Protein AF-A0A5B8TES1-F1 (afdb_monomer)

Solvent-accessible surface area (backbone atoms only — not comparable to full-atom values): 10276 Å² total; per-residue (Å²): 132,83,74,68,72,83,69,89,90,64,50,72,67,54,35,54,48,52,38,52,47,54,52,51,49,53,50,35,58,75,69,70,51,48,56,60,55,38,13,65,65,46,59,48,49,44,66,59,48,48,37,52,73,69,57,75,52,90,70,50,70,68,57,52,50,36,55,34,46,45,66,80,43,80,94,80,55,63,35,86,87,76,72,40,67,61,68,69,85,73,69,75,55,88,79,67,37,80,86,61,46,93,60,54,69,66,61,49,52,50,34,48,56,53,50,71,77,49,93,82,54,58,85,24,32,69,45,72,42,73,45,102,53,82,54,74,27,12,26,25,30,38,44,48,99,92,42,79,43,84,46,43,71,79,36,46,36,69,47,27,54,46,48,43,59,48,49,33,64,75,67,54,37,89

Structure (mmCIF, N/CA/C/O backbone):
data_AF-A0A5B8TES1-F1
#
_entry.id   AF-A0A5B8TES1-F1
#
loop_
_atom_site.group_PDB
_atom_site.id
_atom_site.type_symbol
_atom_site.label_atom_id
_atom_site.label_alt_id
_atom_site.label_comp_id
_atom_site.label_asym_id
_atom_site.label_entity_id
_atom_site.label_seq_id
_atom_site.pdbx_PDB_ins_code
_atom_site.Cartn_x
_atom_site.Cartn_y
_atom_site.Cartn_z
_atom_site.occupancy
_atom_site.B_iso_or_equiv
_atom_site.auth_seq_id
_atom_site.auth_comp_id
_atom_site.auth_asym_id
_atom_site.auth_atom_id
_atom_site.pdbx_PDB_model_num
ATOM 1 N N . MET A 1 1 ? -23.674 5.491 15.153 1.00 42.81 1 MET A N 1
ATOM 2 C CA . MET A 1 1 ? -22.311 5.865 14.714 1.00 42.81 1 MET A CA 1
ATOM 3 C C . MET A 1 1 ? -21.792 6.904 15.692 1.00 42.81 1 MET A C 1
ATOM 5 O O . MET A 1 1 ? -22.602 7.686 16.164 1.00 42.81 1 MET A O 1
ATOM 9 N N . ALA A 1 2 ? -20.517 6.860 16.082 1.00 44.44 2 ALA A N 1
ATOM 10 C CA . ALA A 1 2 ? -19.941 7.958 16.858 1.00 44.44 2 ALA A CA 1
ATOM 11 C C . ALA A 1 2 ? -19.492 9.001 15.836 1.00 44.44 2 ALA A C 1
ATOM 13 O O . ALA A 1 2 ? -18.510 8.759 15.140 1.00 44.44 2 ALA A O 1
ATOM 14 N N . GLU A 1 3 ? -20.265 10.071 15.674 1.00 49.75 3 GLU A N 1
ATOM 15 C CA . GLU A 1 3 ? -19.830 11.202 14.862 1.00 49.75 3 GLU A CA 1
ATOM 16 C C . GLU A 1 3 ? -18.577 11.790 15.508 1.00 49.75 3 GLU A C 1
ATOM 18 O O . GLU A 1 3 ? -18.571 12.100 16.700 1.00 49.75 3 GLU A O 1
ATOM 23 N N . VAL A 1 4 ? -17.508 11.947 14.728 1.00 57.34 4 VAL A N 1
ATOM 24 C CA . VAL A 1 4 ? -16.374 12.794 15.115 1.00 57.34 4 VAL A CA 1
ATOM 25 C C . VAL A 1 4 ? -16.773 14.240 14.799 1.00 57.34 4 VAL A C 1
ATOM 27 O O . VAL A 1 4 ? -16.151 14.899 13.974 1.00 57.34 4 VAL A O 1
ATOM 30 N N . SER A 1 5 ? -17.885 14.706 15.374 1.00 51.19 5 SER A N 1
ATOM 31 C CA . SER A 1 5 ? -18.368 16.079 15.232 1.00 51.19 5 SER A CA 1
ATOM 32 C C . SER A 1 5 ? -18.036 16.857 16.508 1.00 51.19 5 SER A C 1
ATOM 34 O O . SER A 1 5 ? -18.269 16.382 17.619 1.00 51.19 5 SER A O 1
ATOM 36 N N . GLY A 1 6 ? -17.429 18.040 16.357 1.00 56.97 6 GLY A N 1
ATOM 37 C CA . GLY A 1 6 ? -17.226 18.974 17.474 1.00 56.97 6 GLY A 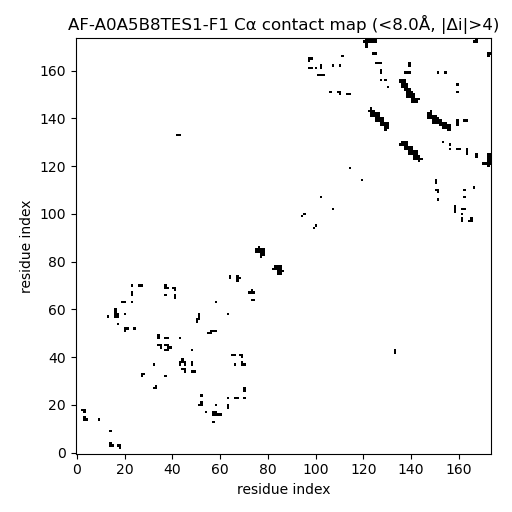CA 1
ATOM 38 C C . GLY A 1 6 ? -15.792 19.198 17.969 1.00 56.97 6 GLY A C 1
ATOM 39 O O . GLY A 1 6 ? -15.631 19.780 19.038 1.00 56.97 6 GLY A O 1
ATOM 40 N N . ILE A 1 7 ? -14.746 18.800 17.231 1.00 66.19 7 ILE A N 1
ATOM 41 C CA . ILE A 1 7 ? -13.384 19.297 17.514 1.00 66.19 7 ILE A CA 1
ATOM 42 C C . ILE A 1 7 ? -13.209 20.636 16.785 1.00 66.19 7 ILE A C 1
ATOM 44 O O . ILE A 1 7 ? -13.156 20.675 15.555 1.00 66.19 7 ILE A O 1
ATOM 48 N N . GLU A 1 8 ? -13.131 21.736 17.538 1.00 67.88 8 GLU A N 1
ATOM 49 C CA . GLU A 1 8 ? -12.959 23.080 16.972 1.00 67.88 8 GLU A CA 1
ATOM 50 C C . GLU A 1 8 ? -11.716 23.176 16.068 1.00 67.88 8 GLU A C 1
ATOM 52 O O . GLU A 1 8 ? -10.631 22.703 16.404 1.00 67.88 8 GLU A O 1
ATOM 57 N N . GLY A 1 9 ? -11.875 23.821 14.907 1.00 75.12 9 GLY A N 1
ATOM 58 C CA . GLY A 1 9 ? -10.776 24.125 13.984 1.00 75.12 9 GLY A CA 1
ATOM 59 C C . GLY A 1 9 ? -10.409 23.022 12.984 1.00 75.12 9 GLY A C 1
ATOM 60 O O . GLY A 1 9 ? -9.511 23.236 12.166 1.00 75.12 9 GLY A O 1
ATOM 61 N N . LEU A 1 10 ? -11.089 21.870 12.989 1.00 81.38 10 LEU A N 1
ATOM 62 C CA . LEU A 1 10 ? -10.885 20.854 11.956 1.00 81.38 10 LEU A CA 1
ATOM 63 C C . LEU A 1 10 ? -11.612 21.201 10.654 1.00 81.38 10 LEU A C 1
ATOM 65 O O . LEU A 1 10 ? -12.753 21.652 10.628 1.00 81.38 10 LEU A O 1
ATOM 69 N N . SER A 1 11 ? -10.948 20.933 9.533 1.00 88.12 11 SER A N 1
ATOM 70 C CA . SER A 1 11 ? -11.616 20.877 8.236 1.00 88.12 11 SER A CA 1
ATOM 71 C C . SER A 1 11 ? -12.446 19.599 8.121 1.00 88.12 11 SER A C 1
ATOM 73 O O . SER A 1 11 ? -12.044 18.537 8.598 1.00 88.12 11 SER A O 1
ATOM 75 N N . ARG A 1 12 ? -13.530 19.655 7.345 1.00 85.50 12 ARG A N 1
ATOM 76 C CA . ARG A 1 12 ? -14.372 18.487 7.032 1.00 85.50 12 ARG A CA 1
ATOM 77 C C . ARG A 1 12 ? -13.584 17.286 6.492 1.00 85.50 12 ARG A C 1
ATOM 79 O O . ARG A 1 12 ? -13.921 16.135 6.738 1.00 85.50 12 ARG A O 1
ATOM 86 N N . ARG A 1 13 ? -12.491 17.536 5.759 1.00 87.19 13 ARG A N 1
ATOM 87 C CA . ARG A 1 13 ? -11.581 16.473 5.302 1.00 87.19 13 ARG A CA 1
ATOM 88 C C . ARG A 1 13 ? -10.904 15.769 6.479 1.00 87.19 13 ARG A C 1
ATOM 90 O O . ARG A 1 13 ? -10.769 14.552 6.444 1.00 87.19 13 ARG A O 1
ATOM 97 N N . GLN A 1 14 ? -10.427 16.522 7.468 1.00 89.44 14 GLN A N 1
ATOM 98 C CA . GLN A 1 14 ? -9.776 15.958 8.650 1.00 89.44 14 GLN A CA 1
ATOM 99 C C . GLN A 1 14 ? -10.776 15.160 9.485 1.00 89.44 14 GLN A C 1
ATOM 101 O O . GLN A 1 14 ? -10.461 14.031 9.843 1.00 89.44 14 GLN A O 1
ATOM 106 N N . GLU A 1 15 ? -11.984 15.686 9.699 1.00 88.88 15 GLU A N 1
ATOM 107 C CA . GLU A 1 15 ? -13.075 14.970 10.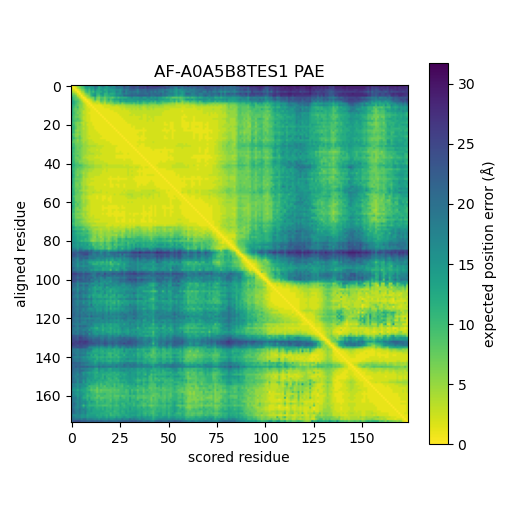378 1.00 88.88 15 GLU A CA 1
ATOM 108 C C . GLU A 1 15 ? -13.358 13.618 9.708 1.00 88.88 15 GLU A C 1
ATOM 110 O O . GLU A 1 15 ? -13.294 12.585 10.368 1.00 88.88 15 GLU A O 1
ATOM 115 N N . ASN A 1 16 ? -13.530 13.596 8.380 1.00 88.62 16 ASN A N 1
ATOM 116 C CA . ASN A 1 16 ? -13.765 12.358 7.628 1.00 88.62 16 ASN A CA 1
ATOM 117 C C . ASN A 1 16 ? -12.619 11.337 7.775 1.00 88.62 16 ASN A C 1
ATOM 119 O O . ASN A 1 16 ? -12.853 10.131 7.842 1.00 88.62 16 ASN A O 1
ATOM 123 N N . ILE A 1 17 ? -11.364 11.801 7.793 1.00 92.44 17 ILE A N 1
ATOM 124 C CA . ILE A 1 17 ? -10.186 10.936 7.969 1.00 92.44 17 ILE A CA 1
ATOM 125 C C . ILE A 1 17 ? -10.154 10.337 9.379 1.00 92.44 17 ILE A C 1
ATOM 127 O O . ILE A 1 17 ? -9.855 9.151 9.526 1.00 92.44 17 ILE A O 1
ATOM 131 N N . LEU A 1 18 ? -10.469 11.136 10.400 1.00 92.12 18 LEU A N 1
ATOM 132 C CA . LEU A 1 18 ? -10.534 10.683 11.789 1.00 92.12 18 LEU A CA 1
ATOM 133 C C . LEU A 1 18 ? -11.694 9.710 12.009 1.00 92.12 18 LEU A C 1
ATOM 135 O O . LEU A 1 18 ? -11.514 8.684 12.662 1.00 92.12 18 LEU A O 1
ATOM 139 N N . GLU A 1 19 ? -12.859 9.986 11.422 1.00 91.31 19 GLU A N 1
ATOM 140 C CA . GLU A 1 19 ? -14.010 9.089 11.486 1.00 91.31 19 GLU A CA 1
ATOM 141 C C . GLU A 1 19 ? -13.690 7.738 10.835 1.00 91.31 19 GLU A C 1
ATOM 143 O O . GLU A 1 19 ? -13.901 6.692 11.451 1.00 91.31 19 GLU A O 1
ATOM 148 N N . LEU A 1 20 ? -13.100 7.742 9.634 1.00 93.06 20 LEU A N 1
ATOM 149 C CA . LEU A 1 20 ? -12.668 6.515 8.965 1.00 93.06 20 LEU A CA 1
ATOM 150 C C . LEU A 1 20 ? -11.639 5.743 9.804 1.00 93.06 20 LEU A C 1
ATOM 152 O O . LEU A 1 20 ? -11.743 4.522 9.927 1.00 93.06 20 LEU A O 1
ATOM 156 N N . ALA A 1 21 ? -10.667 6.432 10.412 1.00 94.94 21 ALA A N 1
ATOM 157 C CA . ALA A 1 21 ? -9.706 5.799 11.311 1.00 94.94 21 ALA A CA 1
ATOM 158 C C . ALA A 1 21 ? -10.419 5.108 12.485 1.00 94.94 21 ALA A C 1
ATOM 160 O O . ALA A 1 21 ? -10.211 3.914 12.705 1.00 94.94 21 ALA A O 1
ATOM 161 N N . ALA A 1 22 ? -11.318 5.816 13.175 1.00 94.56 22 ALA A N 1
ATOM 162 C CA . ALA A 1 22 ? -12.080 5.288 14.305 1.00 94.56 22 ALA A CA 1
ATOM 163 C C . ALA A 1 22 ? -12.958 4.082 13.921 1.00 94.56 22 ALA A C 1
ATOM 165 O O . ALA A 1 22 ? -13.047 3.112 14.678 1.00 94.56 22 ALA A O 1
ATOM 166 N N . GLN A 1 23 ? -13.583 4.108 12.739 1.00 94.56 23 GLN A N 1
ATOM 167 C CA . GLN A 1 23 ? -14.357 2.979 12.218 1.00 94.56 23 GLN A CA 1
ATOM 168 C C . GLN A 1 23 ? -13.477 1.741 11.992 1.00 94.56 23 GLN A C 1
ATOM 170 O O . GLN A 1 23 ? -13.860 0.638 12.385 1.00 94.56 23 GLN A O 1
ATOM 175 N N . LEU A 1 24 ? -12.280 1.914 11.420 1.00 96.19 24 LEU A N 1
ATOM 176 C CA . LEU A 1 24 ? -11.331 0.816 11.214 1.00 96.19 24 LEU A CA 1
ATOM 177 C C . LEU A 1 24 ? -10.824 0.233 12.541 1.00 96.19 24 LEU A C 1
ATOM 179 O O . LEU A 1 24 ? -10.722 -0.989 12.651 1.00 96.19 24 LEU A O 1
ATOM 183 N N . VAL A 1 25 ? -10.567 1.070 13.558 1.00 96.44 25 VAL A N 1
ATOM 184 C CA . VAL A 1 25 ? -10.191 0.596 14.906 1.00 96.44 25 VAL A CA 1
ATOM 185 C C . VAL A 1 25 ? -11.292 -0.285 15.489 1.00 96.44 25 VAL A C 1
ATOM 187 O O . VAL A 1 25 ? -11.036 -1.433 15.852 1.00 96.44 25 VAL A O 1
ATOM 190 N N . LYS A 1 26 ? -12.534 0.216 15.504 1.00 96.19 26 LYS A N 1
ATOM 191 C CA . LYS A 1 26 ? -13.683 -0.533 16.031 1.00 96.19 26 LYS A CA 1
ATOM 192 C C . LYS A 1 26 ? -13.880 -1.857 15.307 1.00 96.19 26 LYS A C 1
ATOM 194 O O . LYS A 1 26 ? -14.130 -2.872 15.951 1.00 96.19 26 LYS A O 1
ATOM 199 N N . LEU A 1 27 ? -13.749 -1.871 13.982 1.00 96.44 27 LEU A N 1
ATOM 200 C CA . LEU A 1 27 ? -13.895 -3.102 13.215 1.00 96.44 27 LEU A CA 1
ATOM 201 C C . LEU A 1 27 ? -12.77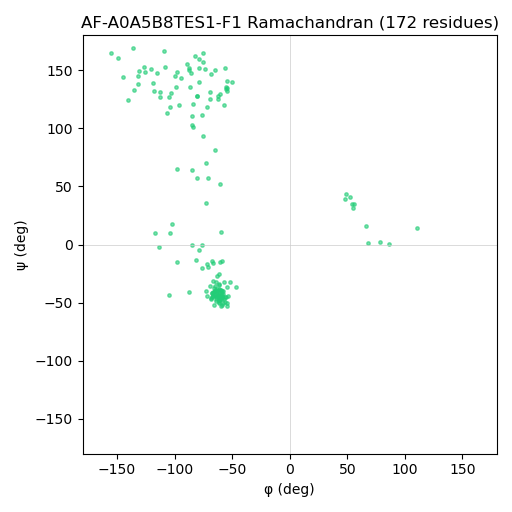3 -4.103 13.512 1.00 96.44 27 LEU A C 1
ATOM 203 O O . LEU A 1 27 ? -13.048 -5.296 13.632 1.00 96.44 27 LEU A O 1
ATOM 207 N N . ARG A 1 28 ? -11.522 -3.644 13.651 1.00 97.12 28 ARG A N 1
ATOM 208 C CA . ARG A 1 28 ? -10.408 -4.516 14.052 1.00 97.12 28 ARG A CA 1
ATOM 209 C C . ARG A 1 28 ? -10.716 -5.206 15.380 1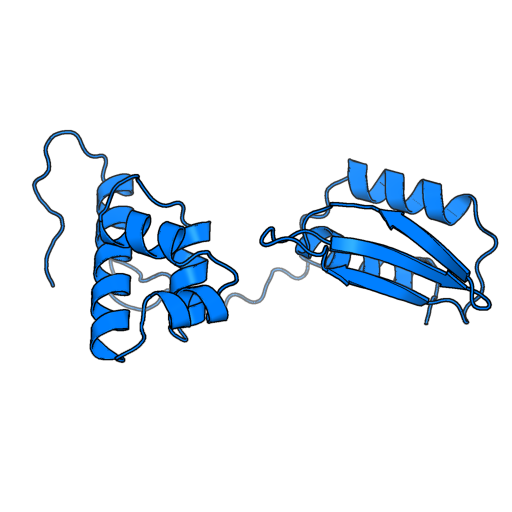.00 97.12 28 ARG A C 1
ATOM 211 O O . ARG A 1 28 ? -10.573 -6.423 15.478 1.00 97.12 28 ARG A O 1
ATOM 218 N N . GLU A 1 29 ? -11.144 -4.433 16.376 1.00 96.88 29 GLU A N 1
ATOM 219 C CA . GLU A 1 29 ? -11.490 -4.938 17.708 1.00 96.88 29 GLU A CA 1
ATOM 220 C C . GLU A 1 29 ? -12.651 -5.933 17.655 1.00 96.88 29 GLU A C 1
ATOM 222 O O . GLU A 1 29 ? -12.554 -7.014 18.229 1.00 96.88 29 GLU A O 1
ATOM 227 N N . GLN A 1 30 ? -13.704 -5.628 16.892 1.00 97.12 30 GLN A N 1
ATOM 228 C CA . GLN A 1 30 ? -14.838 -6.534 16.678 1.00 97.12 30 GLN A CA 1
ATOM 229 C C . GLN A 1 30 ? -14.433 -7.852 16.008 1.00 97.12 30 GLN A C 1
ATOM 231 O O . GLN A 1 30 ? -15.003 -8.896 16.314 1.00 97.12 30 GLN A O 1
ATOM 236 N N . LYS A 1 31 ? -13.443 -7.819 15.109 1.00 96.75 31 LYS A N 1
ATOM 237 C CA . LYS A 1 31 ? -12.884 -9.015 14.464 1.00 96.75 31 LYS A CA 1
ATOM 238 C C . LYS A 1 31 ? -11.897 -9.786 15.351 1.00 96.75 31 LYS A C 1
ATOM 240 O O . LYS A 1 31 ? -11.414 -10.829 14.923 1.00 96.75 31 LYS A O 1
ATOM 245 N N . GLY A 1 32 ? -11.563 -9.287 16.545 1.00 97.00 32 GLY A N 1
ATOM 246 C CA . GLY A 1 32 ? -10.583 -9.912 17.440 1.00 97.00 32 GLY A CA 1
ATOM 247 C C . GLY A 1 32 ? -9.145 -9.907 16.904 1.00 97.00 32 GLY A C 1
ATOM 248 O O . GLY A 1 32 ? -8.306 -10.650 17.403 1.00 97.00 32 GLY A O 1
ATOM 249 N N . ILE A 1 33 ? -8.847 -9.084 15.895 1.00 97.19 33 ILE A N 1
ATOM 250 C CA . ILE A 1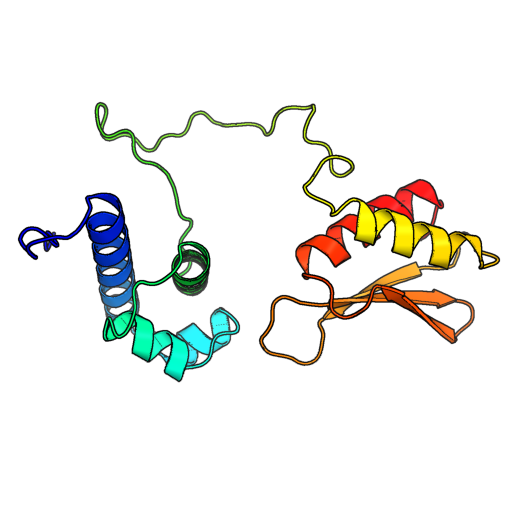 33 ? -7.525 -9.012 15.258 1.00 97.19 33 ILE A CA 1
ATOM 251 C C . ILE A 1 33 ? -6.607 -8.144 16.126 1.00 97.19 33 ILE A C 1
ATOM 253 O O . ILE A 1 33 ? -6.959 -7.007 16.445 1.00 97.19 33 ILE A O 1
ATOM 257 N N . SER A 1 34 ? -5.418 -8.625 16.502 1.00 97.62 34 SER A N 1
ATOM 258 C CA . SER A 1 34 ? -4.468 -7.805 17.275 1.00 97.62 34 SER A CA 1
ATOM 259 C C . SER A 1 34 ? -3.776 -6.743 16.408 1.00 97.62 34 SER A C 1
ATOM 261 O O . SER A 1 34 ? -3.780 -6.815 15.176 1.00 97.62 34 SER A O 1
ATOM 263 N N . ARG A 1 35 ? -3.134 -5.746 17.034 1.00 97.06 35 ARG A N 1
ATOM 264 C CA . ARG A 1 35 ? -2.336 -4.744 16.300 1.00 97.06 35 ARG A CA 1
ATOM 265 C C . ARG A 1 35 ? -1.172 -5.392 15.559 1.00 97.06 35 ARG A C 1
ATOM 267 O O . ARG A 1 35 ? -0.864 -5.002 14.438 1.00 97.06 35 ARG A O 1
ATOM 274 N N . GLU A 1 36 ? -0.549 -6.393 16.170 1.00 96.44 36 GLU A N 1
ATOM 275 C CA . GLU A 1 36 ? 0.548 -7.176 15.602 1.00 96.44 36 GLU A CA 1
ATOM 276 C C . GLU A 1 36 ? 0.080 -7.993 14.402 1.00 96.44 36 GLU A C 1
ATOM 278 O O . GLU A 1 36 ? 0.789 -8.078 13.401 1.00 96.44 36 GLU A O 1
ATOM 283 N N . GLU A 1 37 ? -1.111 -8.584 14.484 1.00 96.56 37 GLU A N 1
ATOM 284 C CA . GLU A 1 37 ? -1.682 -9.338 13.376 1.00 96.56 37 GLU A CA 1
ATOM 285 C C . GLU A 1 37 ? -2.048 -8.420 12.205 1.00 96.56 37 GLU A C 1
ATOM 287 O O . GLU A 1 37 ? -1.670 -8.709 11.068 1.00 96.56 37 GLU A O 1
ATOM 292 N N . LEU A 1 38 ? -2.701 -7.282 12.473 1.00 95.69 38 LEU A N 1
ATOM 293 C CA . LEU A 1 38 ? -2.998 -6.291 11.438 1.00 95.69 38 LEU A CA 1
ATOM 294 C C . LEU A 1 38 ? -1.707 -5.786 10.780 1.00 95.69 38 LEU A C 1
ATOM 296 O O . LEU A 1 38 ? -1.595 -5.789 9.558 1.00 95.69 38 LEU A O 1
ATOM 300 N N . ALA A 1 39 ? -0.703 -5.435 11.586 1.00 94.00 39 ALA A N 1
ATOM 301 C CA . ALA A 1 39 ? 0.605 -4.993 11.119 1.00 94.00 39 ALA A CA 1
ATOM 302 C C . ALA A 1 39 ? 1.271 -6.018 10.182 1.00 94.00 39 ALA A C 1
ATOM 304 O O . ALA A 1 39 ? 1.755 -5.649 9.109 1.00 94.00 39 ALA A O 1
ATOM 305 N N . LYS A 1 40 ? 1.235 -7.310 10.543 1.00 90.94 40 LYS A N 1
ATOM 306 C CA . LYS A 1 40 ? 1.746 -8.404 9.701 1.00 90.94 40 LYS A CA 1
ATOM 307 C C . LYS A 1 40 ? 0.987 -8.520 8.380 1.00 90.94 40 LYS A C 1
ATOM 309 O O . LYS A 1 40 ? 1.623 -8.649 7.339 1.00 90.94 40 LYS A O 1
ATOM 314 N N . LYS A 1 41 ? -0.349 -8.439 8.407 1.00 91.31 41 LYS A N 1
ATOM 315 C CA . LYS A 1 41 ? -1.197 -8.516 7.202 1.00 91.31 41 LYS A CA 1
ATOM 316 C C . LYS A 1 41 ? -0.943 -7.369 6.219 1.00 91.31 41 LYS A C 1
ATOM 318 O O . LYS A 1 41 ? -1.156 -7.539 5.024 1.00 91.31 41 LYS A O 1
ATOM 323 N N . THR A 1 42 ? -0.489 -6.211 6.700 1.00 87.44 42 THR A N 1
ATOM 324 C CA . THR A 1 42 ? -0.417 -4.977 5.897 1.00 87.44 42 THR A CA 1
ATOM 325 C C . THR A 1 42 ? 0.997 -4.441 5.691 1.00 87.44 42 THR A C 1
ATOM 327 O O . THR A 1 42 ? 1.155 -3.309 5.222 1.00 87.44 42 THR A O 1
ATOM 330 N N . ASN A 1 43 ? 2.023 -5.212 6.068 1.00 86.19 43 ASN A N 1
ATOM 331 C CA . ASN A 1 43 ? 3.425 -4.782 6.071 1.00 86.19 43 ASN A CA 1
ATOM 332 C C . ASN A 1 43 ? 3.620 -3.417 6.769 1.00 86.19 43 ASN A C 1
ATOM 334 O O . ASN A 1 43 ? 4.279 -2.511 6.261 1.00 86.19 43 ASN A O 1
ATOM 338 N N . MET A 1 44 ? 2.958 -3.236 7.912 1.00 88.88 44 MET A N 1
ATOM 339 C CA . MET A 1 44 ? 3.123 -2.081 8.799 1.00 88.88 44 MET A CA 1
ATOM 340 C C . MET A 1 44 ? 3.836 -2.527 10.077 1.00 88.88 44 MET A C 1
ATOM 342 O O . MET A 1 44 ? 3.936 -3.718 10.360 1.00 88.88 44 MET A O 1
ATOM 346 N N . THR A 1 45 ? 4.321 -1.582 10.882 1.00 92.25 45 THR A N 1
ATOM 347 C CA . THR A 1 45 ? 4.792 -1.910 12.236 1.00 92.25 45 THR A CA 1
ATOM 348 C C . THR A 1 45 ? 3.637 -1.860 13.239 1.00 92.25 45 THR A C 1
ATOM 350 O O . THR A 1 45 ? 2.734 -1.033 13.077 1.00 92.25 45 THR A O 1
ATOM 353 N N . PRO A 1 46 ? 3.672 -2.662 14.323 1.00 92.75 46 PRO A N 1
ATOM 354 C CA . PRO A 1 46 ? 2.700 -2.541 15.412 1.00 92.75 46 PRO A CA 1
ATOM 355 C C . PRO A 1 46 ? 2.645 -1.117 15.986 1.00 92.75 46 PRO A C 1
ATOM 357 O O . PRO A 1 46 ? 1.566 -0.599 16.259 1.00 92.75 46 PRO A O 1
ATOM 360 N N . ALA A 1 47 ? 3.797 -0.439 16.067 1.00 93.75 47 ALA A N 1
ATOM 361 C CA . ALA A 1 47 ? 3.882 0.961 16.472 1.00 93.75 47 ALA A CA 1
ATOM 362 C C . ALA A 1 47 ? 3.151 1.899 15.497 1.00 93.75 47 ALA A C 1
ATOM 364 O O . ALA A 1 47 ? 2.455 2.807 15.929 1.00 93.75 47 ALA A O 1
ATOM 365 N N . MET A 1 48 ? 3.264 1.703 14.178 1.00 93.69 48 MET A N 1
ATOM 366 C CA . MET A 1 48 ? 2.493 2.495 13.210 1.00 93.69 48 MET A CA 1
ATOM 367 C C . MET A 1 48 ? 0.988 2.308 13.386 1.00 93.69 48 MET A C 1
ATOM 369 O O . MET A 1 48 ? 0.270 3.301 13.329 1.00 93.69 48 MET A O 1
ATOM 373 N N . VAL A 1 49 ? 0.525 1.074 13.612 1.00 96.25 49 VAL A N 1
ATOM 374 C CA . VAL A 1 49 ? -0.893 0.795 13.883 1.00 96.25 49 VAL A CA 1
ATOM 375 C C . VAL A 1 49 ? -1.330 1.508 15.163 1.00 96.25 49 VAL A C 1
ATOM 377 O O . VAL A 1 49 ? -2.282 2.279 15.125 1.00 96.25 49 VAL A O 1
ATOM 380 N N . ALA A 1 50 ? -0.587 1.351 16.263 1.00 96.31 50 ALA A N 1
ATOM 381 C CA . ALA A 1 50 ? -0.891 2.005 17.536 1.00 96.31 50 ALA A CA 1
ATOM 382 C C . ALA A 1 50 ? -0.992 3.534 17.410 1.00 96.31 50 ALA A C 1
ATOM 384 O O . ALA A 1 50 ? -1.965 4.115 17.873 1.00 96.31 50 ALA A O 1
ATOM 385 N N . ARG A 1 51 ? -0.052 4.179 16.706 1.00 96.06 51 ARG A N 1
ATOM 386 C CA . ARG A 1 51 ? -0.078 5.636 16.492 1.00 96.06 51 ARG A CA 1
ATOM 387 C C . ARG A 1 51 ? -1.317 6.116 15.736 1.00 96.06 51 ARG A C 1
ATOM 389 O O . ARG A 1 51 ? -1.805 7.207 16.015 1.00 96.06 51 ARG A O 1
ATOM 396 N N . VAL A 1 52 ? -1.817 5.323 14.782 1.00 95.12 52 VAL A N 1
ATOM 397 C CA . VAL A 1 52 ? -3.082 5.628 14.091 1.00 95.12 52 VAL A CA 1
ATOM 398 C C . VAL A 1 52 ? -4.257 5.484 15.051 1.00 95.12 52 VAL A C 1
ATOM 400 O O . VAL A 1 52 ? -5.100 6.370 15.106 1.00 95.12 52 VAL A O 1
ATOM 403 N N . GLU A 1 53 ? -4.308 4.396 15.822 1.00 95.19 53 GLU A N 1
ATOM 404 C CA . GLU A 1 53 ? -5.414 4.136 16.753 1.00 95.19 53 GLU A CA 1
ATOM 405 C C . GLU A 1 53 ? -5.473 5.133 17.915 1.00 95.19 53 GLU A C 1
ATOM 407 O O . GLU A 1 53 ? -6.557 5.471 18.378 1.00 95.19 53 GLU A O 1
ATOM 412 N N . ASN A 1 54 ? -4.316 5.639 18.341 1.00 93.75 54 ASN A N 1
ATOM 413 C CA . ASN A 1 54 ? -4.179 6.658 19.378 1.00 93.75 54 ASN A CA 1
ATOM 414 C C . ASN A 1 54 ? -4.331 8.093 18.843 1.00 93.75 54 ASN A C 1
ATOM 416 O O . ASN A 1 54 ? -4.212 9.037 19.620 1.00 93.75 54 ASN A O 1
ATOM 420 N N . LEU A 1 55 ? -4.551 8.272 17.533 1.00 89.81 55 LEU A N 1
ATOM 421 C CA . LEU A 1 55 ? -4.636 9.579 16.870 1.00 89.81 55 LEU A CA 1
ATOM 422 C C . LEU A 1 55 ? -3.412 10.486 17.120 1.00 89.81 55 LEU A C 1
ATOM 424 O O . LEU A 1 55 ? -3.533 11.708 17.172 1.00 89.81 55 LEU A O 1
ATOM 428 N N . GLU A 1 56 ? -2.212 9.906 17.224 1.00 90.81 56 GLU A N 1
ATOM 429 C CA . GLU A 1 56 ? -0.961 10.658 17.446 1.00 90.81 56 GLU A CA 1
ATOM 430 C C . GLU A 1 56 ? -0.574 11.545 16.247 1.00 90.81 56 GLU A C 1
ATOM 432 O O . GLU A 1 56 ? 0.271 12.432 16.355 1.00 90.81 56 GLU A O 1
ATOM 437 N N . TYR A 1 57 ? -1.176 11.296 15.084 1.00 91.06 57 TYR A N 1
ATOM 438 C CA . TYR A 1 57 ? -1.088 12.125 13.887 1.00 91.06 57 TYR A CA 1
ATOM 439 C C . TYR A 1 57 ? -2.320 11.894 13.005 1.00 91.06 57 TYR A C 1
ATOM 441 O O . TYR A 1 57 ? -3.019 10.893 13.151 1.00 91.06 57 TYR A O 1
ATOM 449 N N . LEU A 1 58 ? -2.560 12.785 12.038 1.00 90.44 58 LEU A N 1
ATOM 450 C CA . LEU A 1 58 ? -3.606 12.584 11.036 1.00 90.44 58 LEU A CA 1
ATOM 451 C C . LEU A 1 58 ? -3.146 11.548 9.987 1.00 90.44 58 LEU A C 1
ATOM 453 O O . LEU A 1 58 ? -2.244 11.851 9.195 1.00 90.44 58 LEU A O 1
ATOM 457 N N . PRO A 1 59 ? -3.736 10.338 9.933 1.00 93.38 59 PRO A N 1
ATOM 458 C CA . PRO A 1 59 ? -3.295 9.300 9.013 1.00 93.38 59 PRO A CA 1
ATOM 459 C C . PRO A 1 59 ? -3.586 9.662 7.554 1.00 93.38 59 PRO A C 1
ATOM 461 O O . PRO A 1 59 ? -4.588 10.290 7.215 1.00 93.38 59 PRO A O 1
ATOM 464 N N . THR A 1 60 ? -2.712 9.220 6.652 1.00 92.31 60 THR A N 1
ATOM 465 C CA . THR A 1 60 ? -2.953 9.370 5.211 1.00 92.31 60 THR A CA 1
ATOM 466 C C . THR A 1 60 ? -3.999 8.364 4.727 1.00 92.31 60 THR A C 1
ATOM 468 O O . THR A 1 60 ? -4.131 7.278 5.296 1.00 92.31 60 THR A O 1
ATOM 471 N N . LEU A 1 61 ? -4.675 8.652 3.606 1.00 90.88 61 LEU A N 1
ATOM 472 C CA . LEU A 1 61 ? -5.542 7.664 2.945 1.00 90.88 61 LEU A CA 1
ATOM 473 C C . LEU A 1 61 ? -4.788 6.379 2.580 1.00 90.88 61 LEU A C 1
ATOM 475 O O . LEU A 1 61 ? -5.367 5.302 2.654 1.00 90.88 61 LEU A O 1
ATOM 479 N N . LYS A 1 62 ? -3.492 6.467 2.249 1.00 89.12 62 LYS A N 1
ATOM 480 C CA . LYS A 1 62 ? -2.644 5.289 2.018 1.00 89.12 62 LYS A CA 1
ATOM 481 C C . LYS A 1 62 ? -2.568 4.414 3.274 1.00 89.12 62 LYS A C 1
ATOM 483 O O . LYS A 1 62 ? -2.758 3.205 3.185 1.00 89.12 62 LYS A O 1
ATOM 488 N N . THR A 1 63 ? -2.321 5.018 4.437 1.00 92.19 63 THR A N 1
ATOM 489 C CA . THR A 1 63 ? -2.270 4.311 5.726 1.00 92.19 63 THR A CA 1
ATOM 490 C C . THR A 1 63 ? -3.613 3.660 6.057 1.00 92.19 63 THR A C 1
ATOM 492 O O . THR A 1 63 ? -3.656 2.476 6.381 1.00 92.19 63 THR A O 1
ATOM 495 N N . LEU A 1 64 ? -4.715 4.402 5.913 1.00 94.88 64 LEU A N 1
ATOM 496 C CA . LEU A 1 64 ? -6.061 3.884 6.179 1.00 94.88 64 LEU A CA 1
ATOM 497 C C . LEU A 1 64 ? -6.462 2.779 5.194 1.00 94.88 64 LEU A C 1
ATOM 499 O O . LEU A 1 64 ? -7.049 1.779 5.596 1.00 94.88 64 LEU A O 1
ATOM 503 N N . SER A 1 65 ? -6.077 2.902 3.922 1.00 93.12 65 SER A N 1
ATOM 504 C CA . SER A 1 65 ? -6.290 1.860 2.915 1.00 93.12 65 SER A CA 1
ATOM 505 C C . SER A 1 65 ? -5.538 0.575 3.253 1.00 93.12 65 SER A C 1
ATOM 507 O O . SER A 1 65 ? -6.085 -0.502 3.040 1.00 93.12 65 SER A O 1
ATOM 509 N N . LYS A 1 66 ? -4.312 0.662 3.789 1.00 92.00 66 LYS A N 1
ATOM 510 C CA . LYS A 1 66 ? -3.576 -0.520 4.262 1.00 92.00 66 LYS A CA 1
ATOM 511 C C . LYS A 1 66 ? -4.334 -1.217 5.389 1.00 92.00 66 LYS A C 1
ATOM 513 O O . LYS A 1 66 ? -4.566 -2.416 5.296 1.00 92.00 66 LYS A O 1
ATOM 518 N N . MET A 1 67 ? -4.777 -0.468 6.401 1.00 95.25 67 MET A N 1
ATOM 519 C CA . MET A 1 67 ? -5.573 -1.025 7.502 1.00 95.25 67 MET A CA 1
ATOM 520 C C . MET A 1 67 ? -6.873 -1.669 7.004 1.00 95.25 67 MET A C 1
ATOM 522 O O . MET A 1 67 ? -7.181 -2.782 7.412 1.00 95.25 67 MET A O 1
ATOM 526 N N . ALA A 1 68 ? -7.596 -1.024 6.082 1.00 95.12 68 ALA A N 1
ATOM 527 C CA . ALA A 1 68 ? -8.799 -1.586 5.470 1.00 95.12 68 ALA A CA 1
ATOM 528 C C . ALA A 1 68 ? -8.519 -2.935 4.781 1.00 95.12 68 ALA A C 1
ATOM 530 O O . ALA A 1 68 ? -9.221 -3.905 5.053 1.00 95.12 68 ALA A O 1
ATOM 531 N N . ILE A 1 69 ? -7.452 -3.030 3.977 1.00 92.31 69 ILE A N 1
ATOM 532 C CA . ILE A 1 69 ? -7.043 -4.283 3.317 1.00 92.31 69 ILE A CA 1
ATOM 533 C C . ILE A 1 69 ? -6.753 -5.385 4.344 1.00 92.31 69 ILE A C 1
ATOM 535 O O . ILE A 1 69 ? -7.225 -6.504 4.183 1.00 92.31 69 ILE A O 1
ATOM 539 N N . GLY A 1 70 ? -6.026 -5.078 5.423 1.00 93.06 70 GLY A N 1
ATOM 540 C CA . GLY A 1 70 ? -5.732 -6.054 6.482 1.00 93.06 70 GLY A CA 1
ATOM 541 C C . GLY A 1 70 ? -6.952 -6.499 7.296 1.00 93.06 70 GLY A C 1
ATOM 542 O O . GLY A 1 70 ? -6.883 -7.495 8.016 1.00 93.06 70 GLY A O 1
ATOM 543 N N . LEU A 1 71 ? -8.061 -5.768 7.173 1.00 94.94 71 LEU A N 1
ATOM 544 C CA . LEU A 1 71 ? -9.373 -6.104 7.714 1.00 94.94 71 LEU A CA 1
ATOM 545 C C . LEU A 1 71 ? -10.314 -6.661 6.638 1.00 94.94 71 LEU A C 1
ATOM 547 O O . LEU A 1 71 ? -11.523 -6.675 6.862 1.00 94.94 71 LEU A O 1
ATOM 551 N N . ASP A 1 72 ? -9.802 -7.106 5.490 1.00 92.00 72 ASP A N 1
ATOM 552 C CA . ASP A 1 72 ? -10.581 -7.652 4.370 1.00 92.00 72 ASP A CA 1
ATOM 553 C C . ASP A 1 72 ? -11.666 -6.688 3.855 1.00 92.00 72 ASP A C 1
ATOM 555 O O . ASP A 1 72 ? -12.762 -7.091 3.464 1.00 92.00 72 ASP A O 1
ATOM 559 N N . LEU A 1 73 ? -11.373 -5.387 3.887 1.00 88.88 73 LEU A N 1
ATOM 560 C CA . LEU A 1 73 ? -12.232 -4.335 3.363 1.00 88.88 73 LEU A CA 1
ATOM 561 C C . LEU A 1 73 ? -11.659 -3.723 2.087 1.00 88.88 73 LEU A C 1
ATOM 563 O O . LEU A 1 73 ? -10.448 -3.613 1.891 1.00 88.88 73 LEU A O 1
ATOM 567 N N . LYS A 1 74 ? -12.567 -3.202 1.262 1.00 81.50 74 LYS A N 1
ATOM 568 C CA . LYS A 1 74 ? -12.258 -2.312 0.144 1.00 81.50 74 LYS A CA 1
ATOM 569 C C . LYS A 1 74 ? -12.827 -0.928 0.448 1.00 81.50 74 LYS A C 1
ATOM 571 O O . LYS A 1 74 ? -13.997 -0.816 0.802 1.00 81.50 74 LYS A O 1
ATOM 576 N N . LEU A 1 75 ? -12.021 0.121 0.283 1.00 83.19 75 LEU A N 1
ATOM 577 C CA . LEU A 1 75 ? -12.526 1.494 0.337 1.00 83.19 75 LEU A CA 1
ATOM 578 C C . LEU A 1 75 ? -13.397 1.764 -0.897 1.00 83.19 75 LEU A C 1
ATOM 580 O O . LEU A 1 75 ? -13.001 1.467 -2.026 1.00 83.19 75 LEU A O 1
ATOM 584 N N . GLY A 1 76 ? -14.585 2.313 -0.666 1.00 81.56 76 GLY A N 1
ATOM 585 C CA . GLY A 1 76 ? -15.559 2.649 -1.696 1.00 81.56 76 GLY A CA 1
ATOM 586 C C . GLY A 1 76 ? -16.162 4.022 -1.448 1.00 81.56 76 GLY A C 1
ATOM 587 O O . GLY A 1 76 ? -15.972 4.617 -0.389 1.00 81.56 76 GLY A O 1
ATOM 588 N N . TRP A 1 77 ? -16.880 4.515 -2.447 1.00 79.56 77 TRP A N 1
ATOM 589 C CA . TRP A 1 77 ? -17.631 5.756 -2.344 1.00 79.56 77 TRP A CA 1
ATOM 590 C C . TRP A 1 77 ? -19.095 5.433 -2.091 1.00 79.56 77 TRP A C 1
ATOM 592 O O . TRP A 1 77 ? -19.624 4.452 -2.621 1.00 79.56 77 TRP A O 1
ATOM 602 N N . THR A 1 78 ? -19.736 6.276 -1.299 1.00 80.94 78 THR A N 1
ATOM 603 C CA . THR A 1 78 ? -21.182 6.274 -1.118 1.00 80.94 78 THR A CA 1
ATOM 604 C C . THR A 1 78 ? -21.678 7.624 -1.599 1.00 80.94 78 THR A C 1
ATOM 606 O O . THR A 1 78 ? -21.101 8.661 -1.274 1.00 80.94 78 THR A O 1
ATOM 609 N N . ASP A 1 79 ? -22.714 7.613 -2.421 1.00 79.75 79 ASP A N 1
ATOM 610 C CA . ASP A 1 79 ? -23.396 8.822 -2.839 1.00 79.75 79 ASP A CA 1
ATOM 611 C C . ASP A 1 79 ? -24.193 9.358 -1.642 1.00 79.75 79 ASP A C 1
ATOM 613 O O . ASP A 1 79 ? -25.075 8.686 -1.112 1.00 79.75 79 ASP A O 1
ATOM 617 N N . ASN A 1 80 ? -23.862 10.568 -1.194 1.00 77.19 80 ASN A N 1
ATOM 618 C CA . ASN A 1 80 ? -24.496 11.184 -0.029 1.00 77.19 80 ASN A CA 1
ATOM 619 C C . ASN A 1 80 ? -25.939 11.641 -0.292 1.00 77.19 80 ASN A C 1
ATOM 621 O O . ASN A 1 80 ? -26.668 11.912 0.657 1.00 77.19 80 ASN A O 1
ATOM 625 N N . THR A 1 81 ? -26.355 11.760 -1.553 1.00 83.25 81 THR A N 1
ATOM 626 C CA . THR A 1 81 ? -27.720 12.130 -1.937 1.00 83.25 81 THR A CA 1
ATOM 627 C C . THR A 1 81 ? -28.611 10.900 -2.034 1.00 83.25 81 THR A C 1
ATOM 629 O O . THR A 1 81 ? -29.756 10.938 -1.593 1.00 83.25 81 THR A O 1
ATOM 632 N N . THR A 1 82 ? -28.096 9.803 -2.592 1.00 79.88 82 THR A N 1
ATOM 633 C CA . THR A 1 82 ? -28.886 8.578 -2.799 1.00 79.88 82 THR A CA 1
ATOM 634 C C . THR A 1 82 ? -28.680 7.527 -1.707 1.00 79.88 82 THR A C 1
ATOM 636 O O . THR A 1 82 ? -29.465 6.586 -1.609 1.00 79.88 82 THR A O 1
ATOM 639 N N . GLY A 1 83 ? -27.632 7.655 -0.888 1.00 76.06 83 GLY A N 1
ATOM 640 C CA . GLY A 1 83 ? -27.224 6.662 0.112 1.00 76.06 83 GLY A CA 1
ATOM 641 C C . GLY A 1 83 ? -26.697 5.357 -0.496 1.00 76.06 83 GLY A C 1
ATOM 642 O O . GLY A 1 83 ? -26.360 4.424 0.232 1.00 76.06 83 GLY A O 1
ATOM 643 N N . GLN A 1 84 ? -26.631 5.267 -1.825 1.00 74.81 84 GLN A N 1
ATOM 644 C CA . GLN A 1 84 ? -26.171 4.081 -2.529 1.00 74.81 84 GLN A CA 1
ATOM 645 C C . GLN A 1 84 ? -24.651 4.106 -2.649 1.00 74.81 84 GLN A C 1
ATOM 647 O O . GLN A 1 84 ? -24.036 5.164 -2.785 1.00 74.81 84 GLN A O 1
ATOM 652 N N . GLN A 1 85 ? -24.019 2.931 -2.632 1.00 72.56 85 GLN A N 1
ATOM 653 C CA . GLN A 1 85 ? -22.621 2.847 -3.047 1.00 72.56 85 GLN A CA 1
ATOM 654 C C . GLN A 1 85 ? -22.508 3.422 -4.460 1.00 72.56 85 GLN A C 1
ATOM 656 O O . GLN A 1 85 ? -23.327 3.104 -5.323 1.00 72.56 85 GLN A O 1
ATOM 661 N N . SER A 1 86 ? -21.511 4.271 -4.702 1.00 59.41 86 SER A N 1
ATOM 662 C CA . SER A 1 86 ? -21.225 4.835 -6.019 1.00 59.41 86 SER A CA 1
ATOM 663 C C . SER A 1 86 ? -20.620 3.737 -6.898 1.00 59.41 86 SER A C 1
ATOM 665 O O . SER A 1 86 ? -19.431 3.707 -7.197 1.00 59.41 86 SER A O 1
ATOM 667 N N . ILE A 1 87 ? -21.453 2.777 -7.275 1.00 51.06 87 ILE A N 1
ATOM 668 C CA . ILE A 1 87 ? -21.199 1.763 -8.287 1.00 51.06 87 ILE A CA 1
ATOM 669 C C . ILE A 1 87 ? -21.855 2.244 -9.575 1.00 51.06 87 ILE A C 1
ATOM 671 O O . ILE A 1 87 ? -22.712 1.581 -10.150 1.00 51.06 87 ILE A O 1
ATOM 675 N N . ALA A 1 88 ? -21.368 3.359 -10.126 1.00 55.31 88 ALA A N 1
ATOM 676 C CA . ALA A 1 88 ? -21.137 3.250 -11.556 1.00 55.31 88 ALA A CA 1
ATOM 677 C C . ALA A 1 88 ? -20.174 2.063 -11.672 1.00 55.31 88 ALA A C 1
ATOM 679 O O . ALA A 1 88 ? -19.139 2.042 -11.004 1.00 55.31 88 ALA A O 1
ATOM 680 N N . LYS A 1 89 ? -20.556 1.008 -12.389 1.00 53.22 89 LYS A N 1
ATOM 681 C CA . LYS A 1 89 ? -19.644 -0.086 -12.713 1.00 53.22 89 LYS A CA 1
ATOM 682 C C . LYS A 1 89 ? -18.577 0.544 -13.613 1.00 53.22 89 LYS A C 1
ATOM 684 O O . LYS A 1 89 ? -18.730 0.576 -14.826 1.00 53.22 89 LYS A O 1
ATOM 689 N N . VAL A 1 90 ? -17.593 1.204 -13.002 1.00 59.62 90 VAL A N 1
ATOM 690 C CA . VAL A 1 90 ? -16.557 1.946 -13.709 1.00 59.62 90 VAL A CA 1
ATOM 691 C C . VAL A 1 90 ? -15.626 0.892 -14.265 1.00 59.62 90 VAL A C 1
ATOM 693 O O . VAL A 1 90 ? -14.732 0.396 -13.580 1.00 59.62 90 VAL A O 1
ATOM 696 N N . GLU A 1 91 ? -15.882 0.501 -15.506 1.00 60.94 91 GLU A N 1
ATOM 697 C CA . GLU A 1 91 ? -14.830 -0.058 -16.334 1.00 60.94 91 GLU A CA 1
ATOM 698 C C . GLU A 1 91 ? -13.765 1.030 -16.467 1.00 60.94 91 GLU A C 1
ATOM 700 O O . GLU A 1 91 ? -14.081 2.195 -16.736 1.00 60.94 91 GLU A O 1
ATOM 705 N N . LEU A 1 92 ? -12.505 0.678 -16.191 1.00 62.03 92 LEU A N 1
ATOM 706 C CA . LEU A 1 92 ? -11.407 1.609 -16.420 1.00 62.03 92 LEU A CA 1
ATOM 707 C C . LEU A 1 92 ? -11.493 2.070 -17.880 1.00 62.03 92 LEU A C 1
ATOM 709 O O . LEU A 1 92 ? -11.712 1.222 -18.752 1.00 62.03 92 LEU A O 1
ATOM 713 N N . PRO A 1 93 ? -11.349 3.378 -18.165 1.00 68.62 93 PRO A N 1
ATOM 714 C CA . PRO A 1 93 ? -11.410 3.858 -19.533 1.00 68.62 93 PRO A CA 1
ATOM 715 C C . PRO A 1 93 ? -10.478 3.030 -20.427 1.00 68.62 93 PRO A C 1
ATOM 717 O O . PRO A 1 93 ? -9.353 2.749 -20.016 1.00 68.62 93 PRO A O 1
ATOM 720 N N . PRO A 1 94 ? -10.871 2.676 -21.660 1.00 62.88 94 PRO A N 1
ATOM 721 C CA . PRO A 1 94 ? -10.025 1.877 -22.554 1.00 62.88 94 PRO A CA 1
ATOM 722 C C . PRO A 1 94 ? -8.687 2.560 -22.899 1.00 62.88 94 PRO A C 1
ATOM 724 O O . PRO A 1 94 ? -7.765 1.917 -23.396 1.00 62.88 94 PRO A O 1
ATOM 727 N N . THR A 1 95 ? -8.563 3.865 -22.633 1.00 63.75 95 THR A N 1
ATOM 728 C CA . THR A 1 95 ? -7.322 4.646 -22.736 1.00 63.75 95 THR A CA 1
ATOM 729 C C . THR A 1 95 ? -6.349 4.407 -21.572 1.00 63.75 95 THR A C 1
ATOM 731 O O . THR A 1 95 ? -5.150 4.659 -21.720 1.00 63.75 95 THR A O 1
ATOM 734 N N . TRP A 1 96 ? -6.824 3.890 -20.435 1.00 65.12 96 TRP A N 1
ATOM 735 C CA . TRP A 1 96 ? -6.031 3.508 -19.262 1.00 65.12 96 TRP A CA 1
ATOM 736 C C . TRP A 1 96 ? -5.493 2.083 -19.445 1.00 65.12 96 TRP A C 1
ATOM 738 O O . TRP A 1 96 ? -5.860 1.147 -18.739 1.00 65.12 96 TRP A O 1
ATOM 748 N N . LYS A 1 97 ? -4.638 1.913 -20.455 1.00 59.25 97 LYS A N 1
ATOM 749 C CA . LYS A 1 97 ? -3.900 0.670 -20.711 1.00 59.25 97 LYS A CA 1
ATOM 750 C C . LYS A 1 97 ? -2.701 0.555 -19.766 1.00 59.25 97 LYS A C 1
ATOM 752 O O . LYS A 1 97 ? -2.216 1.577 -19.289 1.00 59.25 97 LYS A O 1
ATOM 757 N N . ASP A 1 98 ? -2.174 -0.659 -19.565 1.00 56.41 98 ASP A N 1
ATOM 758 C CA . ASP A 1 98 ? -0.971 -0.924 -18.743 1.00 56.41 98 ASP A CA 1
ATOM 759 C C . ASP A 1 98 ? 0.193 0.046 -19.040 1.00 56.41 98 ASP A C 1
ATOM 761 O O . ASP A 1 98 ? 0.915 0.464 -18.142 1.00 56.41 98 ASP A O 1
ATOM 765 N N . GLU A 1 99 ? 0.347 0.430 -20.308 1.00 52.25 99 GLU A N 1
ATOM 766 C CA . GLU A 1 99 ? 1.374 1.345 -20.820 1.00 52.25 99 GLU A CA 1
ATOM 767 C C . GLU A 1 99 ? 1.192 2.820 -20.408 1.00 52.25 99 GLU A C 1
ATOM 769 O O . GLU A 1 99 ? 2.167 3.571 -20.426 1.00 52.25 99 GLU A O 1
ATOM 774 N N . ASN A 1 100 ? -0.023 3.208 -20.002 1.00 56.41 100 ASN A N 1
ATOM 775 C CA . ASN A 1 100 ? -0.416 4.551 -19.555 1.00 56.41 100 ASN A CA 1
ATOM 776 C C . ASN A 1 100 ? -0.790 4.608 -18.065 1.00 56.41 100 ASN A C 1
ATOM 778 O O . ASN A 1 100 ? -1.121 5.684 -17.559 1.00 56.41 100 ASN A O 1
ATOM 782 N N . LEU A 1 101 ? -0.764 3.472 -17.354 1.00 63.28 101 LEU A N 1
ATOM 783 C CA . LEU A 1 101 ? -0.780 3.479 -15.890 1.00 63.28 101 LEU A CA 1
ATOM 784 C C . LEU A 1 101 ? 0.401 4.320 -15.410 1.00 63.28 101 LEU A C 1
ATOM 786 O O . LEU A 1 101 ? 1.372 4.444 -16.144 1.00 63.28 101 LEU A O 1
ATOM 790 N N . ALA A 1 102 ? 0.279 4.929 -14.229 1.00 65.94 102 ALA A N 1
ATOM 791 C CA . ALA A 1 102 ? 1.127 5.994 -13.683 1.00 65.94 102 ALA A CA 1
ATOM 792 C C . ALA A 1 102 ? 2.621 5.633 -13.498 1.00 65.94 102 ALA A C 1
ATOM 794 O O . ALA A 1 102 ? 3.163 5.811 -12.411 1.00 65.94 102 ALA A O 1
ATOM 795 N N . ILE A 1 103 ? 3.279 5.116 -14.534 1.00 70.94 103 ILE A N 1
ATOM 796 C CA . ILE A 1 103 ? 4.700 4.848 -14.611 1.00 70.94 103 ILE A CA 1
ATOM 797 C C . ILE A 1 103 ? 5.397 6.201 -14.638 1.00 70.94 103 ILE A C 1
ATOM 799 O O . ILE A 1 103 ? 5.090 7.056 -15.475 1.00 70.94 103 ILE A O 1
ATOM 803 N N . ASP A 1 104 ? 6.329 6.400 -13.720 1.00 80.38 104 ASP A N 1
ATOM 804 C CA . ASP A 1 104 ? 7.174 7.578 -13.726 1.00 80.38 104 ASP A CA 1
ATOM 805 C C . ASP A 1 104 ? 8.022 7.598 -15.010 1.00 80.38 104 ASP A C 1
ATOM 807 O O . ASP A 1 104 ? 8.716 6.633 -15.339 1.00 80.38 104 ASP A O 1
ATOM 811 N N . ARG A 1 105 ? 7.945 8.697 -15.773 1.00 81.75 105 ARG A N 1
ATOM 812 C CA . ARG A 1 105 ? 8.623 8.807 -17.076 1.00 81.75 105 ARG A CA 1
ATOM 813 C C . ARG A 1 105 ? 10.143 8.748 -16.952 1.00 81.75 105 ARG A C 1
ATOM 815 O O . ARG A 1 105 ? 10.797 8.266 -17.873 1.00 81.75 105 ARG A O 1
ATOM 822 N N . VAL A 1 106 ? 10.699 9.253 -15.851 1.00 83.69 106 VAL A N 1
ATOM 823 C CA . VAL A 1 106 ? 12.142 9.245 -15.603 1.00 83.69 106 VAL A CA 1
ATOM 824 C C . VAL A 1 106 ? 12.596 7.826 -15.286 1.00 83.69 106 VAL A C 1
ATOM 826 O O . VAL A 1 106 ? 13.589 7.372 -15.851 1.00 83.69 106 VAL A O 1
ATOM 829 N N . GLU A 1 107 ? 11.852 7.105 -14.446 1.00 83.81 107 GLU A N 1
ATOM 830 C CA . GLU A 1 107 ? 12.161 5.704 -14.131 1.00 83.81 107 GLU A CA 1
ATOM 831 C C . GLU A 1 107 ? 12.021 4.790 -15.349 1.00 83.81 107 GLU A C 1
ATOM 833 O O . GLU A 1 107 ? 12.886 3.945 -15.583 1.00 83.81 107 GLU A O 1
ATOM 838 N N . LEU A 1 108 ? 10.999 5.004 -16.182 1.00 85.31 108 LEU A N 1
ATOM 839 C CA . LEU A 1 108 ? 10.865 4.289 -17.450 1.00 85.31 108 LEU A CA 1
ATOM 840 C C . LEU A 1 108 ? 12.070 4.525 -18.363 1.00 85.31 108 LEU A C 1
ATOM 842 O O . LEU A 1 108 ? 12.687 3.560 -18.806 1.00 85.31 108 LEU A O 1
ATOM 846 N N . ALA A 1 109 ? 12.430 5.788 -18.603 1.00 86.75 109 ALA A N 1
ATOM 847 C CA . ALA A 1 109 ? 13.544 6.125 -19.485 1.00 86.75 109 ALA A CA 1
ATOM 848 C C . ALA A 1 109 ? 14.874 5.530 -18.989 1.00 86.75 109 ALA A C 1
ATOM 850 O O . ALA A 1 109 ? 15.664 5.021 -19.781 1.00 86.75 109 ALA A O 1
ATOM 851 N N . ARG A 1 110 ? 15.112 5.546 -17.670 1.00 88.88 110 ARG A N 1
ATOM 852 C CA . ARG A 1 110 ? 16.292 4.920 -17.051 1.00 88.88 110 ARG A CA 1
ATOM 853 C C . ARG A 1 110 ? 16.309 3.406 -17.239 1.00 88.88 110 ARG A C 1
ATOM 855 O O . ARG A 1 110 ? 17.343 2.849 -17.599 1.00 88.88 110 ARG A O 1
ATOM 862 N N . ALA A 1 111 ? 15.182 2.740 -16.995 1.00 87.88 111 ALA A N 1
ATOM 863 C CA . ALA A 1 111 ? 15.071 1.296 -17.170 1.00 87.88 111 ALA A CA 1
ATOM 864 C C . ALA A 1 111 ? 15.285 0.886 -18.638 1.00 87.88 111 ALA A C 1
ATOM 866 O O . ALA A 1 111 ? 15.966 -0.104 -18.906 1.00 87.88 111 ALA A O 1
ATOM 867 N N . GLU A 1 112 ? 14.756 1.664 -19.587 1.00 91.06 112 GLU A N 1
ATOM 868 C CA . GLU A 1 112 ? 14.966 1.454 -21.023 1.00 91.06 112 GLU A CA 1
ATOM 869 C C . GLU A 1 112 ? 16.436 1.626 -21.424 1.00 91.06 112 GLU A C 1
ATOM 871 O O . GLU A 1 112 ? 16.986 0.739 -22.071 1.00 91.06 112 GLU A O 1
ATOM 876 N N . ASP A 1 113 ? 17.097 2.706 -21.001 1.00 92.25 113 ASP A N 1
ATOM 877 C CA . ASP A 1 113 ? 18.527 2.944 -21.259 1.00 92.25 113 ASP A CA 1
ATOM 878 C C . ASP A 1 113 ? 19.404 1.810 -20.696 1.00 92.25 113 ASP A C 1
ATOM 880 O O . ASP A 1 113 ? 20.327 1.331 -21.360 1.00 92.25 113 ASP A O 1
ATOM 884 N N . ASN A 1 114 ? 19.071 1.295 -19.509 1.00 91.56 114 ASN A N 1
ATOM 885 C CA . ASN A 1 114 ? 19.762 0.144 -18.929 1.00 91.56 114 ASN A CA 1
ATOM 886 C C . ASN A 1 114 ? 19.599 -1.130 -19.767 1.00 91.56 114 ASN A C 1
ATOM 888 O O . ASN A 1 114 ? 20.570 -1.869 -19.925 1.00 91.56 114 ASN A O 1
ATOM 892 N N . LEU A 1 115 ? 18.409 -1.388 -20.315 1.00 91.06 115 LEU A N 1
ATOM 893 C CA . LEU A 1 115 ? 18.164 -2.553 -21.170 1.00 91.06 115 LEU A CA 1
ATOM 894 C C . LEU A 1 115 ? 18.814 -2.419 -22.549 1.00 91.06 115 LEU A C 1
ATOM 896 O O . LEU A 1 115 ? 19.390 -3.386 -23.039 1.00 91.06 115 LEU A O 1
ATOM 900 N N . GLN A 1 116 ? 18.780 -1.230 -23.156 1.00 91.25 116 GLN A N 1
ATOM 901 C CA . GLN A 1 116 ? 19.364 -0.975 -24.480 1.00 91.25 116 GLN A CA 1
ATOM 902 C C . GLN A 1 116 ? 20.878 -1.210 -24.524 1.00 91.25 116 GLN A C 1
ATOM 904 O O . GLN A 1 116 ? 21.432 -1.531 -25.573 1.00 91.25 116 GLN A O 1
ATOM 909 N N . ARG A 1 117 ? 21.555 -1.090 -23.380 1.00 89.75 117 ARG A N 1
ATOM 910 C CA . ARG A 1 117 ? 22.993 -1.369 -23.237 1.00 89.75 117 ARG A CA 1
ATOM 911 C C . ARG A 1 117 ? 23.323 -2.865 -23.196 1.00 89.75 117 ARG A C 1
ATOM 913 O O . ARG A 1 117 ? 24.493 -3.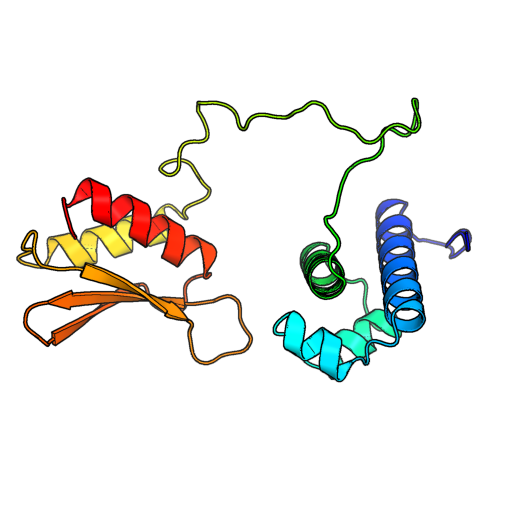222 -23.055 1.00 89.75 117 ARG A O 1
ATOM 920 N N . LEU A 1 118 ? 22.322 -3.742 -23.277 1.00 90.19 118 LEU A N 1
ATOM 921 C CA . LEU A 1 118 ? 22.460 -5.190 -23.145 1.00 90.19 118 LEU A CA 1
ATOM 922 C C . LEU A 1 118 ? 22.095 -5.906 -24.448 1.00 90.19 118 LEU A C 1
ATOM 924 O O . LEU A 1 118 ? 21.198 -5.501 -25.180 1.00 90.19 118 LEU A O 1
ATOM 928 N N . THR A 1 119 ? 22.762 -7.029 -24.715 1.00 89.19 119 THR A N 1
ATOM 929 C CA . THR A 1 119 ? 22.334 -7.966 -25.762 1.00 89.19 119 THR A CA 1
ATOM 930 C C . THR A 1 119 ? 21.275 -8.891 -25.178 1.00 89.19 119 THR A C 1
ATOM 932 O O . THR A 1 119 ? 21.620 -9.815 -24.445 1.00 89.19 119 THR A O 1
ATOM 935 N N . LEU A 1 120 ? 20.004 -8.624 -25.468 1.00 90.25 120 LEU A N 1
ATOM 936 C CA . LEU A 1 120 ? 18.866 -9.385 -24.947 1.00 90.25 120 LEU A CA 1
ATOM 937 C C . LEU A 1 120 ? 18.538 -10.599 -25.828 1.00 90.25 120 LEU A C 1
ATOM 939 O O . LEU A 1 120 ? 18.789 -10.601 -27.033 1.00 90.25 120 LEU A O 1
ATOM 943 N N . SER A 1 121 ? 17.973 -11.633 -25.211 1.00 86.69 121 SER A N 1
ATOM 944 C CA . SER A 1 121 ? 17.451 -12.840 -25.855 1.00 86.69 121 SER A CA 1
ATOM 945 C C . SER A 1 121 ? 15.993 -13.064 -25.435 1.00 86.69 121 SER A C 1
ATOM 947 O O . SER A 1 121 ? 15.673 -12.817 -24.273 1.00 86.69 121 SER A O 1
ATOM 949 N N . PRO A 1 122 ? 15.126 -13.642 -26.293 1.00 86.88 122 PRO A N 1
ATOM 950 C CA . PRO A 1 122 ? 13.755 -14.015 -25.916 1.00 86.88 122 PRO A CA 1
ATOM 951 C C . PRO A 1 122 ? 13.667 -15.002 -24.742 1.00 86.88 122 PRO A C 1
ATOM 953 O O . PRO A 1 122 ? 12.600 -15.233 -24.192 1.00 86.88 122 PRO A O 1
ATOM 956 N N . SER A 1 123 ? 14.778 -15.646 -24.377 1.00 87.06 123 SER A N 1
ATOM 957 C CA . SER A 1 123 ? 14.870 -16.525 -23.208 1.00 87.06 123 SER A CA 1
ATOM 958 C C . SER A 1 123 ? 15.081 -15.792 -21.882 1.00 87.06 123 SER A C 1
ATOM 960 O O . SER A 1 123 ? 15.023 -16.442 -20.840 1.00 87.06 123 SER A O 1
ATOM 962 N N . ASP A 1 124 ? 15.422 -14.504 -21.923 1.00 89.69 124 ASP A N 1
ATOM 963 C CA . ASP A 1 124 ? 15.710 -13.703 -20.736 1.00 89.69 124 ASP A CA 1
ATOM 964 C C . ASP A 1 124 ? 14.409 -13.278 -20.055 1.00 89.69 124 ASP A C 1
ATOM 966 O O . ASP A 1 124 ? 13.371 -13.128 -20.705 1.00 89.69 124 ASP A O 1
ATOM 970 N N . HIS A 1 125 ? 14.470 -13.066 -18.741 1.00 90.38 125 HIS A N 1
ATOM 971 C CA . HIS A 1 125 ? 13.284 -12.759 -17.948 1.00 90.38 125 HIS A CA 1
ATOM 972 C C . HIS A 1 125 ? 13.529 -11.614 -16.970 1.00 90.38 125 HIS A C 1
ATOM 974 O O . HIS A 1 125 ? 14.519 -11.578 -16.231 1.00 90.38 125 HIS A O 1
ATOM 980 N N . LEU A 1 126 ? 12.586 -10.673 -16.949 1.00 91.19 126 LEU A N 1
ATOM 981 C CA . LEU A 1 126 ? 12.537 -9.606 -15.956 1.00 91.19 126 LEU A CA 1
ATOM 982 C C . LEU A 1 126 ? 11.786 -10.085 -14.719 1.00 91.19 126 LEU A C 1
ATOM 984 O O . LEU A 1 126 ? 10.705 -10.670 -14.818 1.00 91.19 126 LEU A O 1
ATOM 988 N N . ARG A 1 127 ? 12.320 -9.793 -13.533 1.00 90.31 127 ARG A N 1
ATOM 989 C CA . ARG A 1 127 ? 11.669 -10.119 -12.261 1.00 90.31 127 ARG A CA 1
ATOM 990 C C . ARG A 1 127 ? 11.656 -8.920 -11.337 1.00 90.31 127 ARG A C 1
ATOM 992 O O . ARG A 1 127 ? 12.659 -8.229 -11.185 1.00 90.31 127 ARG A O 1
ATOM 999 N N . VAL A 1 128 ? 10.523 -8.729 -10.676 1.00 86.19 128 VAL A N 1
ATOM 1000 C CA . VAL A 1 128 ? 10.417 -7.829 -9.532 1.00 86.19 128 VAL A CA 1
ATOM 1001 C C . VAL A 1 128 ? 10.862 -8.596 -8.293 1.00 86.19 128 VAL A C 1
ATOM 1003 O O . VAL A 1 128 ? 10.291 -9.634 -7.958 1.00 86.19 128 VAL A O 1
ATOM 1006 N N . LYS A 1 129 ? 11.894 -8.099 -7.615 1.00 84.75 129 LYS A N 1
ATOM 1007 C CA . LYS A 1 129 ? 12.315 -8.575 -6.298 1.00 84.75 129 LYS A CA 1
ATOM 1008 C C . LYS A 1 129 ? 11.911 -7.525 -5.266 1.00 84.75 129 LYS A C 1
ATOM 1010 O O . LYS A 1 129 ? 12.457 -6.424 -5.300 1.00 84.75 129 LYS A O 1
ATOM 1015 N N . PRO A 1 130 ? 10.961 -7.822 -4.361 1.00 76.38 130 PRO A N 1
ATOM 1016 C CA . PRO A 1 130 ? 10.661 -6.928 -3.251 1.00 76.38 130 PRO A CA 1
ATOM 1017 C C . PRO A 1 130 ? 11.944 -6.627 -2.479 1.00 76.38 130 PRO A C 1
ATOM 1019 O O . PRO A 1 130 ? 12.705 -7.546 -2.164 1.00 76.38 130 PRO A O 1
ATOM 1022 N N . ALA A 1 131 ? 12.196 -5.351 -2.194 1.00 66.12 131 ALA A N 1
ATOM 1023 C CA . ALA A 1 131 ? 13.343 -4.987 -1.380 1.00 66.12 131 ALA A CA 1
ATOM 1024 C C . ALA A 1 131 ? 13.149 -5.548 0.043 1.00 66.12 131 ALA A C 1
ATOM 1026 O O . ALA A 1 131 ? 12.011 -5.642 0.513 1.00 66.12 131 ALA A O 1
ATOM 1027 N N . PRO A 1 132 ? 14.225 -5.889 0.772 1.00 57.34 132 PRO A N 1
ATOM 1028 C CA . PRO A 1 132 ? 14.143 -6.446 2.126 1.00 57.34 132 PRO A CA 1
ATOM 1029 C C . PRO A 1 132 ? 13.726 -5.421 3.208 1.00 57.34 132 PRO A C 1
ATOM 1031 O O . PRO A 1 132 ? 14.203 -5.476 4.338 1.00 57.34 132 PRO A O 1
ATOM 1034 N N . VAL A 1 133 ? 12.835 -4.473 2.898 1.00 53.69 133 VAL A N 1
ATOM 1035 C CA . VAL A 1 133 ? 12.412 -3.396 3.806 1.00 53.69 133 VAL A CA 1
ATOM 1036 C C . VAL A 1 133 ? 10.884 -3.287 3.843 1.00 53.69 133 VAL A C 1
ATOM 1038 O O . VAL A 1 133 ? 10.212 -3.514 2.846 1.00 53.69 133 VAL A O 1
ATOM 1041 N N . GLN A 1 134 ? 10.324 -2.859 4.981 1.00 57.00 134 GLN A N 1
ATOM 1042 C CA . GLN A 1 134 ? 8.898 -2.528 5.210 1.00 57.00 134 GLN A CA 1
ATOM 1043 C C . GLN A 1 134 ? 8.332 -1.392 4.317 1.00 57.00 134 GLN A C 1
ATOM 1045 O O . GLN A 1 134 ? 7.240 -0.878 4.563 1.00 57.00 134 GLN A O 1
ATOM 1050 N N . ALA A 1 135 ? 9.068 -0.960 3.293 1.00 56.53 135 ALA A N 1
ATOM 1051 C CA . ALA A 1 135 ? 8.628 0.026 2.319 1.00 56.53 135 ALA A CA 1
ATOM 1052 C C . ALA A 1 135 ? 8.049 -0.696 1.092 1.00 56.53 135 ALA A C 1
ATOM 1054 O O . ALA A 1 135 ? 8.565 -1.732 0.689 1.00 56.53 135 ALA A O 1
ATOM 1055 N N . ASP A 1 136 ? 6.988 -0.150 0.487 1.00 70.81 136 ASP A N 1
ATOM 1056 C CA . ASP A 1 136 ? 6.396 -0.663 -0.761 1.00 70.81 136 ASP A CA 1
ATOM 1057 C C . ASP A 1 136 ? 7.339 -0.386 -1.952 1.00 70.81 136 ASP A C 1
ATOM 1059 O O . ASP A 1 136 ? 6.967 0.332 -2.879 1.00 70.81 136 ASP A O 1
ATOM 1063 N N . VAL A 1 137 ? 8.584 -0.863 -1.895 1.00 81.31 137 VAL A N 1
ATOM 1064 C CA . VAL A 1 137 ? 9.636 -0.655 -2.895 1.00 81.31 137 VAL A CA 1
ATOM 1065 C C . VAL A 1 137 ? 10.225 -1.991 -3.334 1.00 81.31 137 VAL A C 1
ATOM 1067 O O . VAL A 1 137 ? 10.206 -2.980 -2.600 1.00 81.31 137 VAL A O 1
ATOM 1070 N N . ALA A 1 138 ? 10.732 -2.026 -4.555 1.00 87.62 138 ALA A N 1
ATOM 1071 C CA . ALA A 1 138 ? 11.253 -3.219 -5.181 1.00 87.62 138 ALA A CA 1
ATOM 1072 C C . ALA A 1 138 ? 12.385 -2.888 -6.149 1.00 87.62 138 ALA A C 1
ATOM 1074 O O . ALA A 1 138 ? 12.520 -1.764 -6.638 1.00 87.62 138 ALA A O 1
ATOM 1075 N N . ASP A 1 139 ? 13.162 -3.919 -6.434 1.00 90.62 139 ASP A N 1
ATOM 1076 C CA . ASP A 1 139 ? 14.156 -3.934 -7.485 1.00 90.62 139 ASP A CA 1
ATOM 1077 C C . ASP A 1 139 ? 13.570 -4.636 -8.713 1.00 90.62 139 ASP A C 1
ATOM 1079 O O . ASP A 1 139 ? 12.949 -5.698 -8.611 1.00 90.62 139 ASP A O 1
ATOM 1083 N N . LEU A 1 140 ? 13.784 -4.057 -9.889 1.00 92.56 140 LEU A N 1
ATOM 1084 C CA . LEU A 1 140 ? 13.569 -4.721 -11.165 1.00 92.56 140 LEU A CA 1
ATOM 1085 C C . LEU A 1 140 ? 14.907 -5.279 -11.636 1.00 92.56 140 LEU A C 1
ATOM 1087 O O . LEU A 1 140 ? 15.858 -4.528 -11.859 1.00 92.56 140 LEU A O 1
ATOM 1091 N N . ILE A 1 141 ? 14.974 -6.593 -11.815 1.00 94.50 141 IL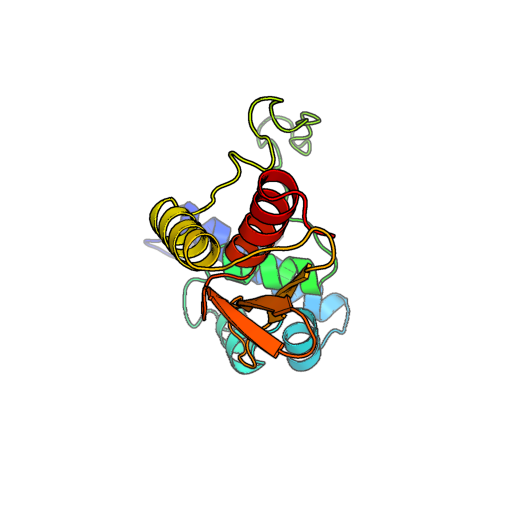E A N 1
ATOM 1092 C CA . ILE A 1 141 ? 16.180 -7.290 -12.255 1.00 94.50 141 ILE A CA 1
ATOM 1093 C C . ILE A 1 141 ? 15.946 -8.036 -13.568 1.00 94.50 141 ILE A C 1
ATOM 1095 O O . ILE A 1 141 ? 14.839 -8.498 -13.839 1.00 94.50 141 ILE A O 1
ATOM 1099 N N . LEU A 1 142 ? 17.007 -8.196 -14.353 1.00 94.06 142 LEU A N 1
ATOM 1100 C CA . LEU A 1 142 ? 17.072 -9.068 -15.520 1.00 94.06 142 LEU A CA 1
ATOM 1101 C C . LEU A 1 142 ? 17.894 -10.308 -15.168 1.00 94.06 142 LEU A C 1
ATOM 1103 O O . LEU A 1 142 ? 19.032 -10.191 -14.709 1.00 94.06 142 LEU A O 1
ATOM 1107 N N . GLU A 1 143 ? 17.339 -11.489 -15.400 1.00 92.75 143 GLU A N 1
ATOM 1108 C CA . GLU A 1 143 ? 18.049 -12.758 -15.265 1.00 92.75 143 GLU A CA 1
ATOM 1109 C C . GLU A 1 143 ? 18.390 -13.281 -16.671 1.00 92.75 143 GLU A C 1
ATOM 1111 O O . GLU A 1 143 ? 17.510 -13.526 -17.492 1.00 92.75 143 GLU A O 1
ATOM 1116 N N . GLN A 1 144 ? 19.685 -13.423 -16.960 1.00 87.56 144 GLN A N 1
ATOM 1117 C CA . GLN A 1 144 ? 20.205 -13.797 -18.277 1.00 87.56 144 GLN A CA 1
ATOM 1118 C C . GLN A 1 144 ? 21.385 -14.759 -18.116 1.00 87.56 144 GLN A C 1
ATOM 1120 O O . GLN A 1 144 ? 22.371 -14.428 -17.461 1.00 87.56 144 GLN A O 1
ATOM 1125 N N . LYS A 1 145 ? 21.324 -15.946 -18.740 1.00 83.56 145 LYS A N 1
ATOM 1126 C CA . LYS A 1 145 ? 22.417 -16.951 -18.749 1.00 83.56 145 LYS A CA 1
ATOM 1127 C C . LYS A 1 145 ? 23.022 -17.235 -17.356 1.00 83.56 145 LYS A C 1
ATOM 1129 O O . LYS A 1 145 ? 24.233 -17.377 -17.213 1.00 83.56 145 LYS A O 1
ATOM 1134 N N . GLY A 1 146 ? 22.184 -17.285 -16.318 1.00 81.81 146 GLY A N 1
ATOM 1135 C CA . GLY A 1 146 ? 22.616 -17.504 -14.929 1.00 81.81 146 GLY A CA 1
ATOM 1136 C C . GLY A 1 146 ? 23.209 -16.275 -14.224 1.00 81.81 146 GLY A C 1
ATOM 1137 O O . GLY A 1 146 ? 23.602 -16.377 -13.066 1.00 81.81 146 GLY A O 1
ATOM 1138 N N . GLN A 1 147 ? 23.256 -15.114 -14.882 1.00 86.44 147 GLN A N 1
ATOM 1139 C CA . GLN A 1 147 ? 23.616 -13.829 -14.284 1.00 86.44 147 GLN A CA 1
ATOM 1140 C C . GLN A 1 147 ? 22.365 -13.024 -13.929 1.00 86.44 147 GLN A C 1
ATOM 1142 O O . GLN A 1 147 ? 21.351 -13.092 -14.622 1.00 86.44 147 GLN A O 1
ATOM 1147 N N . VAL A 1 148 ? 22.463 -12.222 -12.869 1.00 89.75 148 VAL A N 1
ATOM 1148 C CA . VAL A 1 148 ? 21.427 -11.269 -12.454 1.00 89.75 148 VAL A CA 1
ATOM 1149 C C . VAL A 1 148 ? 21.963 -9.857 -12.655 1.00 89.75 148 VAL A C 1
ATOM 1151 O O . VAL A 1 148 ? 23.041 -9.534 -12.158 1.00 89.75 148 VAL A O 1
ATOM 1154 N 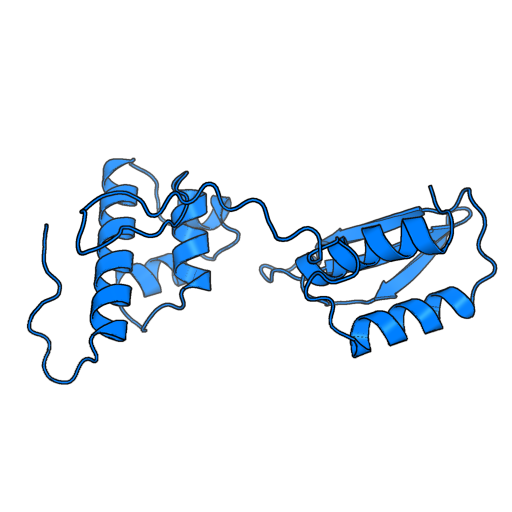N . ARG A 1 149 ? 21.217 -9.010 -13.366 1.00 91.19 149 ARG A N 1
ATOM 1155 C CA . ARG A 1 149 ? 21.537 -7.592 -13.572 1.00 91.19 149 ARG A CA 1
ATOM 1156 C C . ARG A 1 149 ? 20.436 -6.714 -13.000 1.00 91.19 149 ARG A C 1
ATOM 1158 O O . ARG A 1 149 ? 19.259 -7.016 -13.155 1.00 91.19 149 ARG A O 1
ATOM 1165 N N . MET A 1 150 ? 20.824 -5.623 -12.352 1.00 91.62 150 MET A N 1
ATOM 1166 C CA . MET A 1 150 ? 19.889 -4.626 -11.838 1.00 91.62 150 MET A CA 1
ATOM 1167 C C . MET A 1 150 ? 19.444 -3.698 -12.973 1.00 91.62 150 MET A C 1
ATOM 1169 O O . MET A 1 150 ? 20.296 -3.147 -13.665 1.00 91.62 150 MET A O 1
ATOM 1173 N N . ILE A 1 151 ? 18.135 -3.522 -13.152 1.00 94.12 151 ILE A N 1
ATOM 1174 C CA . ILE A 1 151 ? 17.548 -2.627 -14.165 1.00 94.12 151 ILE A CA 1
ATOM 1175 C C . ILE A 1 151 ? 17.006 -1.353 -13.519 1.00 94.12 151 ILE A C 1
ATOM 1177 O O . ILE A 1 151 ? 17.252 -0.260 -14.019 1.00 94.12 151 ILE A O 1
ATOM 1181 N N . ALA A 1 152 ? 16.311 -1.480 -12.395 1.00 90.00 152 ALA A N 1
ATOM 1182 C CA . ALA A 1 152 ? 15.900 -0.364 -11.550 1.00 90.00 152 ALA A CA 1
ATOM 1183 C C . ALA A 1 152 ? 15.955 -0.823 -10.095 1.00 90.00 152 ALA A C 1
ATOM 1185 O O . ALA A 1 152 ? 15.656 -1.983 -9.817 1.00 90.00 152 ALA A O 1
ATOM 1186 N N . SER A 1 153 ? 16.338 0.060 -9.177 1.00 89.75 153 SER A N 1
ATOM 1187 C CA . SER A 1 153 ? 16.492 -0.302 -7.768 1.00 89.75 153 SER A CA 1
ATOM 1188 C C . SER A 1 153 ? 15.797 0.686 -6.849 1.00 89.75 153 SER A C 1
ATOM 1190 O O . SER A 1 153 ? 15.778 1.884 -7.128 1.00 89.75 153 SER A O 1
ATOM 1192 N N . ALA A 1 154 ? 15.242 0.168 -5.752 1.00 86.88 154 ALA A N 1
ATOM 1193 C CA . ALA A 1 154 ? 14.551 0.941 -4.723 1.00 86.88 154 ALA A CA 1
ATOM 1194 C C . ALA A 1 154 ? 13.403 1.824 -5.259 1.00 86.88 154 ALA A C 1
ATOM 1196 O O . ALA A 1 154 ? 13.100 2.880 -4.697 1.00 86.88 154 ALA A O 1
ATOM 1197 N N . ILE A 1 155 ? 12.730 1.378 -6.323 1.00 85.12 155 ILE A N 1
ATOM 1198 C CA . ILE A 1 155 ? 11.563 2.062 -6.896 1.00 85.12 155 ILE A CA 1
ATOM 1199 C C . ILE A 1 155 ? 10.275 1.562 -6.233 1.00 85.12 155 ILE A C 1
ATOM 1201 O O . ILE A 1 155 ? 10.255 0.436 -5.739 1.00 85.12 155 ILE A O 1
ATOM 1205 N N . PRO A 1 156 ? 9.172 2.334 -6.206 1.00 86.69 156 PRO A N 1
ATOM 1206 C CA . PRO A 1 156 ? 7.915 1.839 -5.653 1.00 86.69 156 PRO A CA 1
ATOM 1207 C C . PRO A 1 156 ? 7.474 0.526 -6.320 1.00 86.69 156 PRO A C 1
ATOM 1209 O O . PRO A 1 156 ? 7.579 0.386 -7.533 1.00 86.69 156 PRO A O 1
ATOM 1212 N N . LEU A 1 157 ? 6.934 -0.421 -5.552 1.00 83.31 157 LEU A N 1
ATOM 1213 C CA . LEU A 1 157 ? 6.571 -1.763 -6.026 1.00 83.31 157 LEU A CA 1
ATOM 1214 C C . LEU A 1 157 ? 5.661 -1.717 -7.260 1.00 83.31 157 LEU A C 1
ATOM 1216 O O . LEU A 1 157 ? 5.925 -2.397 -8.246 1.00 83.31 157 LEU A O 1
ATOM 1220 N N . LEU A 1 158 ? 4.648 -0.844 -7.239 1.00 81.25 158 LEU A N 1
ATOM 1221 C CA . LEU A 1 158 ? 3.771 -0.634 -8.391 1.00 81.25 158 LEU A CA 1
ATOM 1222 C C . LEU A 1 158 ? 4.561 -0.199 -9.636 1.00 81.25 158 LEU A C 1
ATOM 1224 O O . LEU A 1 158 ? 4.275 -0.668 -10.729 1.00 81.25 158 LEU A O 1
ATOM 1228 N N . GLN A 1 159 ? 5.572 0.660 -9.484 1.00 85.06 159 GLN A N 1
ATOM 1229 C CA . GLN A 1 159 ? 6.431 1.068 -10.600 1.00 85.06 159 GLN A CA 1
ATOM 1230 C C . GLN A 1 159 ? 7.212 -0.124 -11.146 1.00 85.06 159 GLN A C 1
ATOM 1232 O O . GLN A 1 159 ? 7.225 -0.334 -12.353 1.00 85.06 159 GLN A O 1
ATOM 1237 N N . ALA A 1 160 ? 7.801 -0.942 -10.271 1.00 88.00 160 ALA A N 1
ATOM 1238 C CA . ALA A 1 160 ? 8.540 -2.130 -10.689 1.00 88.00 160 ALA A CA 1
ATOM 1239 C C . ALA A 1 160 ? 7.651 -3.124 -11.454 1.00 88.00 160 ALA A C 1
ATOM 1241 O O . ALA A 1 160 ? 8.054 -3.619 -12.505 1.00 88.00 160 ALA A O 1
ATOM 1242 N N . GLU A 1 161 ? 6.431 -3.378 -10.973 1.00 88.06 161 GLU A N 1
ATOM 1243 C CA . GLU A 1 161 ? 5.464 -4.268 -11.631 1.00 88.06 161 GLU A CA 1
ATOM 1244 C C . GLU A 1 161 ? 5.010 -3.734 -12.993 1.00 88.06 161 GLU A C 1
ATOM 1246 O O . GLU A 1 161 ? 4.930 -4.486 -13.968 1.00 88.06 161 GLU A O 1
ATOM 1251 N N . LEU A 1 162 ? 4.727 -2.432 -13.084 1.00 87.50 162 LEU A N 1
ATOM 1252 C CA . LEU A 1 162 ? 4.323 -1.806 -14.339 1.00 87.50 162 LEU A CA 1
ATOM 1253 C C . LEU A 1 162 ? 5.466 -1.802 -15.362 1.00 87.50 16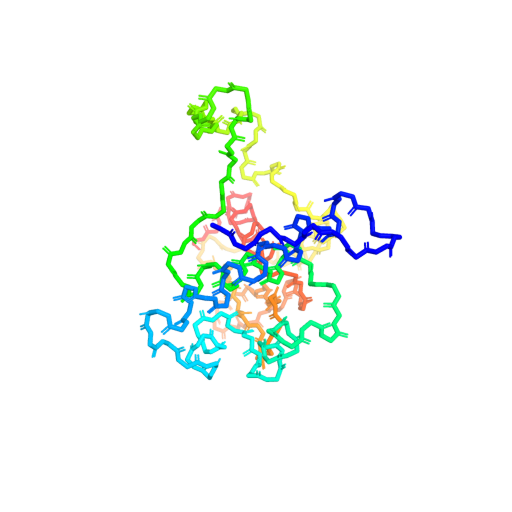2 LEU A C 1
ATOM 1255 O O . LEU A 1 162 ? 5.246 -2.148 -16.525 1.00 87.50 162 LEU A O 1
ATOM 1259 N N . LEU A 1 163 ? 6.689 -1.481 -14.926 1.00 89.06 163 LEU A N 1
ATOM 1260 C CA . LEU A 1 163 ? 7.885 -1.551 -15.764 1.00 89.06 163 LEU A CA 1
ATOM 1261 C C . LEU A 1 163 ? 8.138 -2.979 -16.249 1.00 89.06 163 LEU A C 1
ATOM 1263 O O . LEU A 1 163 ? 8.346 -3.174 -17.442 1.00 89.06 163 LEU A O 1
ATOM 1267 N N . GLN A 1 164 ? 8.044 -3.985 -15.373 1.00 92.12 164 GLN A N 1
ATOM 1268 C CA . GLN A 1 164 ? 8.190 -5.389 -15.762 1.00 92.12 164 GLN A CA 1
ATOM 1269 C C . GLN A 1 164 ? 7.215 -5.753 -16.888 1.00 92.12 164 GLN A C 1
ATOM 1271 O O . GLN A 1 164 ? 7.646 -6.249 -17.927 1.00 92.12 164 GLN A O 1
ATOM 1276 N N . ARG A 1 165 ? 5.912 -5.481 -16.722 1.00 88.00 165 ARG A N 1
ATOM 1277 C CA . ARG A 1 165 ? 4.884 -5.813 -17.728 1.00 88.00 165 ARG A CA 1
ATOM 1278 C C . ARG A 1 165 ? 5.140 -5.119 -19.061 1.00 88.00 165 ARG A C 1
ATOM 1280 O O . ARG A 1 165 ? 5.052 -5.758 -20.109 1.00 88.00 165 ARG A O 1
ATOM 1287 N N . ARG A 1 166 ? 5.448 -3.819 -19.022 1.00 89.25 166 ARG A N 1
ATOM 1288 C CA . ARG A 1 166 ? 5.687 -3.009 -20.221 1.00 89.25 166 ARG A CA 1
ATOM 1289 C C . ARG A 1 166 ? 6.934 -3.473 -20.969 1.00 89.25 166 ARG A C 1
ATOM 1291 O O . ARG A 1 166 ? 6.848 -3.760 -22.158 1.00 89.25 166 ARG A O 1
ATOM 1298 N N . LEU A 1 167 ? 8.061 -3.591 -20.270 1.00 89.19 167 LEU A N 1
ATOM 1299 C CA . LEU A 1 167 ? 9.349 -3.935 -20.872 1.00 89.19 167 LEU A CA 1
ATOM 1300 C C . LEU A 1 167 ? 9.369 -5.385 -21.372 1.00 89.19 167 LEU A C 1
ATOM 1302 O O . LEU A 1 167 ? 9.906 -5.642 -22.442 1.00 89.19 167 LEU A O 1
ATOM 1306 N N . THR A 1 168 ? 8.706 -6.314 -20.676 1.00 88.94 168 THR A N 1
ATOM 1307 C CA . THR A 1 168 ? 8.566 -7.703 -21.152 1.00 88.94 168 THR A CA 1
ATOM 1308 C C . THR A 1 168 ? 7.868 -7.754 -22.512 1.00 88.94 168 THR A C 1
ATOM 1310 O O . THR A 1 168 ? 8.353 -8.419 -23.420 1.00 88.94 168 THR A O 1
ATOM 1313 N N . ARG A 1 169 ? 6.772 -6.999 -22.693 1.00 87.75 169 ARG A N 1
ATOM 1314 C CA . ARG A 1 169 ? 6.075 -6.912 -23.990 1.00 87.75 169 ARG A CA 1
ATOM 1315 C C . ARG A 1 169 ? 6.914 -6.200 -25.053 1.00 87.75 169 ARG A C 1
ATOM 1317 O O . ARG A 1 169 ? 6.982 -6.672 -26.177 1.00 87.75 169 ARG A O 1
ATOM 1324 N N . GLN A 1 170 ? 7.530 -5.072 -24.702 1.00 88.62 170 GLN A N 1
ATOM 1325 C CA . GLN A 1 170 ? 8.289 -4.228 -25.633 1.00 88.62 170 GLN A CA 1
ATOM 1326 C C . GLN A 1 170 ? 9.540 -4.916 -26.191 1.00 88.62 170 GLN A C 1
ATOM 1328 O O . GLN A 1 170 ? 9.884 -4.689 -27.346 1.00 88.62 170 GLN A O 1
ATOM 1333 N N . TYR A 1 171 ? 10.212 -5.734 -25.379 1.00 88.25 171 TYR A N 1
ATOM 1334 C CA . TYR A 1 171 ? 11.439 -6.446 -25.751 1.00 88.25 171 TYR A CA 1
ATOM 1335 C C . TYR A 1 171 ? 11.209 -7.940 -26.038 1.00 88.25 171 TYR A C 1
ATOM 1337 O O . TYR A 1 171 ? 12.181 -8.678 -26.171 1.00 88.25 171 TYR A O 1
ATOM 1345 N N . GLU A 1 172 ? 9.949 -8.386 -26.117 1.00 89.00 172 GLU A N 1
ATOM 1346 C CA . GLU A 1 172 ? 9.566 -9.782 -26.398 1.00 89.00 172 GLU A CA 1
ATOM 1347 C C . GLU A 1 172 ? 10.263 -10.804 -25.474 1.00 89.00 172 GLU A C 1
ATOM 1349 O O . GLU A 1 172 ? 10.716 -11.869 -25.898 1.00 89.00 172 GLU A O 1
ATOM 1354 N N . LEU A 1 173 ? 10.362 -10.452 -24.190 1.00 87.19 173 LEU A N 1
ATOM 1355 C CA . LEU A 1 173 ? 10.967 -11.285 -23.149 1.00 87.19 173 LEU A CA 1
ATOM 1356 C C . LEU A 1 173 ? 9.964 -12.326 -22.628 1.00 87.19 173 LEU A C 1
ATOM 1358 O O . LEU A 1 173 ? 8.751 -12.185 -22.815 1.00 87.19 173 LEU A O 1
ATOM 1362 N N . LYS A 1 174 ? 10.474 -13.365 -21.961 1.00 78.44 174 LYS A N 1
ATOM 1363 C CA . LYS A 1 174 ? 9.672 -14.489 -21.457 1.00 78.44 174 LYS A CA 1
ATOM 1364 C C . LYS A 1 174 ? 9.082 -14.255 -20.068 1.00 78.44 174 LYS A C 1
ATOM 1366 O O . LYS A 1 174 ? 9.758 -13.636 -19.214 1.00 78.44 174 LYS A O 1
#

Organism: NCBI:txid1610

Nearest PDB structures (foldseek):
  4z5h-assembly1_A-2  TM=7.863E-01  e=1.770E-03  Escherichia coli K-12
  4z59-assembly1_A  TM=7.971E-01  e=2.226E-03  Escherichia coli K-12
  3dnv-assembly1_B  TM=8.180E-01  e=3.523E-03  Escherichia coli K-12
  5k98-assembly1_P  TM=8.159E-01  e=4.184E-03  Escherichia coli MP020980.2
  6af4-assembly2_F  TM=7.067E-01  e=1.175E-02  Streptococcus pneumoniae TIGR4

Secondary structure (DSSP, 8-state):
-------TT--HHHHHHHHHHHHHHHHHHHTT--HHHHHHHTT--HHHHHHHHTTSS---HHHHHHHHHHTT-----B-TTT-SB-----PPPTT--TTTSS--HHHHHHHHHHHHTS---TT-EEEEEE-SSSSSEEEEEEEETTEEEEEEEEEEHHHHHHHHHHHHHHTT--

pLDDT: mean 83.73, std 13.12, range [42.81, 97.62]

Mean predicted aligned error: 10.09 Å

Radius of gyration: 21.0 Å; Cα contacts (8 Å, |Δi|>4): 202; chains: 1; bounding box: 52×42×46 Å

Foldseek 3Di:
DPQLPDDPPDDPVLSVQLVLLQVLVVLCVVVVHQLPQLCVLQLHDSVLNVCSNVCVDRDDPVSSQSSQVSSVHDDFDADPVVRHTPPPVDDPPPVPDLLNPPADPVLLVQLVVLPVVDDDDQAKAWDWACDPDSAQFTWIWIQDPNDIGTSGGRHHVSNSVSSRVVVCVVVNHD

Sequence (174 aa):
MAEVSGIEGLSRRQENILELAAQLVKLREQKGISREELAKKTNMTPAMVARVENLEYLPTLKTLSKMAIGLDLKLGWTDNTTGQQSIAKVELPPTWKDENLAIDRVELARAEDNLQRLTLSPSDHLRVKPAPVQADVADLILEQKGQVRMIASAIPLLQAELLQRRLTRQYELK

InterPro domains:
  IPR001387 Cro/C1-type, helix-turn-helix domain [PF01381] (26-77)
  IPR001387 Cro/C1-type, helix-turn-helix domain [PS50943] (24-78)
  IPR001387 Cro/C1-type, helix-turn-helix domain [SM00530] (23-78)
  IPR001387 Cro/C1-type, helix-turn-helix domain [cd00093] (21-77)
  IPR010982 Lambda repressor-like, DNA-binding domain superfamily [G3DSA:1.10.260.40] (11-92)
  IPR010982 Lambda repressor-like, DNA-binding domain superfamily [SSF47413] (17-77)